Protein AF-A0A660U1U7-F1 (afdb_monomer_lite)

Sequence (96 aa):
NLINERKIPIVIFPEGTYYPDKIGPPRPGLIQMILKYQKEKEKFIPFIPVGIKYKKGKPRESIMINIGLPISINDKIKETSFVNKIMQEIAKLSNL

Radius of gyration: 15.08 Å; chains: 1; bounding box: 34×30×42 Å

Structure (mmCIF, N/CA/C/O backbone):
data_AF-A0A660U1U7-F1
#
_entry.id   AF-A0A660U1U7-F1
#
loop_
_atom_site.group_PDB
_atom_site.id
_atom_site.type_symbol
_atom_site.label_atom_id
_atom_site.label_alt_id
_atom_site.label_comp_id
_atom_site.label_asym_id
_atom_site.label_entity_id
_atom_site.label_seq_id
_atom_site.pdbx_PDB_ins_code
_atom_site.Cartn_x
_atom_site.Cartn_y
_atom_site.Cartn_z
_atom_site.occupancy
_atom_site.B_iso_or_equiv
_atom_site.auth_seq_id
_atom_site.auth_comp_id
_atom_site.auth_asym_id
_atom_site.auth_atom_id
_atom_site.pdbx_PDB_model_num
ATOM 1 N N . ASN A 1 1 ? -4.530 -22.303 -13.390 1.00 48.31 1 ASN A N 1
ATOM 2 C CA . ASN A 1 1 ? -4.132 -20.904 -13.106 1.00 48.31 1 ASN A CA 1
ATOM 3 C C . ASN A 1 1 ? -5.387 -20.088 -12.808 1.00 48.31 1 ASN A C 1
ATOM 5 O O . ASN A 1 1 ? -6.010 -19.596 -13.738 1.00 48.31 1 ASN A O 1
ATOM 9 N N . LEU A 1 2 ? -5.792 -19.974 -11.536 1.00 45.81 2 LEU A N 1
ATOM 10 C CA . LEU A 1 2 ? -7.043 -19.302 -11.115 1.00 45.81 2 LEU A CA 1
ATOM 11 C C . LEU A 1 2 ? -7.117 -17.808 -11.497 1.00 45.81 2 LEU A C 1
ATOM 13 O O . LEU A 1 2 ? -8.184 -17.212 -11.466 1.00 45.81 2 LEU A O 1
ATOM 17 N N . ILE A 1 3 ? -5.986 -17.229 -11.906 1.00 55.06 3 ILE A N 1
ATOM 18 C CA . ILE A 1 3 ? -5.836 -15.829 -12.317 1.00 55.06 3 ILE A CA 1
ATOM 19 C C . ILE A 1 3 ? -6.197 -15.609 -13.806 1.00 55.06 3 ILE A C 1
ATOM 21 O O . ILE A 1 3 ? -6.363 -14.470 -14.230 1.00 55.06 3 ILE A O 1
ATOM 25 N N . A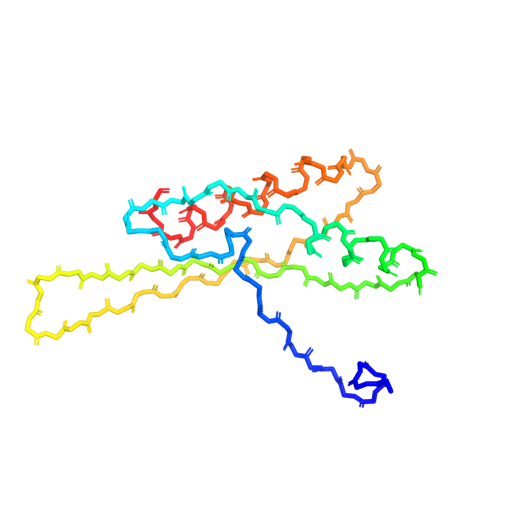SN A 1 4 ? -6.328 -16.665 -14.625 1.00 52.38 4 ASN A N 1
ATOM 26 C CA . ASN A 1 4 ? -6.382 -16.502 -16.087 1.00 52.38 4 ASN A CA 1
ATOM 27 C C . ASN A 1 4 ? -7.784 -16.433 -16.720 1.00 52.38 4 ASN A C 1
ATOM 29 O O . ASN A 1 4 ? -7.865 -15.986 -17.858 1.00 52.38 4 ASN A O 1
ATOM 33 N N . GLU A 1 5 ? -8.867 -16.792 -16.023 1.00 54.94 5 GLU A N 1
ATOM 34 C CA . GLU A 1 5 ? -10.224 -16.786 -16.623 1.00 54.94 5 GLU A CA 1
ATOM 35 C C . GLU A 1 5 ? -11.244 -15.905 -15.885 1.00 54.94 5 GLU A C 1
ATOM 37 O O . GLU A 1 5 ? -12.268 -15.527 -16.449 1.00 54.94 5 GLU A O 1
ATOM 42 N N . ARG A 1 6 ? -10.957 -15.500 -14.640 1.00 57.44 6 ARG A N 1
ATOM 43 C CA . ARG A 1 6 ? -11.770 -14.545 -13.874 1.00 57.44 6 ARG A CA 1
ATOM 44 C C . ARG A 1 6 ? -10.859 -13.486 -13.265 1.00 57.44 6 ARG A C 1
ATOM 46 O O . ARG A 1 6 ? -9.862 -13.814 -12.629 1.00 57.44 6 ARG A O 1
ATOM 53 N N . LYS A 1 7 ? -11.201 -12.208 -13.449 1.00 70.94 7 LYS A N 1
ATOM 54 C CA . LYS A 1 7 ? -10.537 -11.086 -12.766 1.00 70.94 7 LYS A CA 1
ATOM 55 C C . LYS A 1 7 ? -10.922 -11.126 -11.282 1.00 70.94 7 LYS A C 1
ATOM 57 O O . LYS A 1 7 ? -11.904 -10.509 -10.886 1.00 70.94 7 LYS A O 1
ATOM 62 N N . ILE A 1 8 ? -10.198 -11.911 -10.486 1.00 82.75 8 ILE A N 1
ATOM 63 C CA . ILE A 1 8 ? -10.437 -12.051 -9.045 1.00 82.75 8 ILE A CA 1
ATOM 64 C C . ILE A 1 8 ? -9.651 -10.955 -8.312 1.00 82.75 8 ILE A C 1
ATOM 66 O O . ILE A 1 8 ? -8.430 -10.885 -8.480 1.00 82.75 8 ILE A O 1
ATOM 70 N N . PRO A 1 9 ? -10.307 -10.100 -7.507 1.00 84.88 9 PRO A N 1
ATOM 71 C CA . PRO A 1 9 ? -9.598 -9.151 -6.662 1.00 84.88 9 PRO A CA 1
ATOM 72 C C . PRO A 1 9 ? -8.834 -9.897 -5.562 1.00 84.88 9 PRO A C 1
ATOM 74 O O . PRO A 1 9 ? -9.360 -10.816 -4.935 1.00 84.88 9 PRO A O 1
ATOM 77 N N . ILE A 1 10 ? -7.592 -9.484 -5.317 1.00 89.62 10 ILE A N 1
ATOM 78 C CA . ILE A 1 10 ? -6.747 -10.015 -4.245 1.00 89.62 10 ILE A CA 1
ATOM 79 C C . ILE A 1 10 ? -6.604 -8.921 -3.189 1.00 89.62 10 ILE A C 1
ATOM 81 O O . ILE A 1 10 ? -6.224 -7.797 -3.513 1.00 89.62 10 ILE A O 1
ATOM 85 N N . VAL A 1 11 ? -6.903 -9.251 -1.933 1.00 91.75 11 VAL A N 1
ATOM 86 C CA . VAL A 1 11 ? -6.717 -8.350 -0.788 1.00 91.75 11 VAL A CA 1
ATOM 87 C C . VAL A 1 11 ? -5.425 -8.723 -0.074 1.00 91.75 11 VAL A C 1
ATOM 89 O O . VAL A 1 11 ? -5.182 -9.896 0.203 1.00 91.75 11 VAL A O 1
ATOM 92 N N . ILE A 1 12 ? -4.590 -7.725 0.213 1.00 92.00 12 ILE A N 1
ATOM 93 C CA . ILE A 1 12 ? -3.287 -7.903 0.858 1.00 92.00 12 ILE A CA 1
ATOM 94 C C . ILE A 1 12 ? -3.192 -6.925 2.021 1.00 92.00 12 ILE A C 1
ATOM 96 O O . ILE A 1 12 ? -3.437 -5.736 1.845 1.00 92.00 12 ILE A O 1
ATOM 100 N N . PHE A 1 13 ? -2.782 -7.432 3.181 1.00 91.94 13 PHE A N 1
ATOM 101 C CA . PHE A 1 13 ? -2.391 -6.618 4.327 1.00 91.94 13 PHE A CA 1
ATOM 102 C C . PHE A 1 13 ? -0.868 -6.474 4.297 1.00 91.94 13 PHE A C 1
ATOM 104 O O . PHE A 1 13 ? -0.174 -7.452 4.600 1.00 91.94 13 PHE A O 1
ATOM 111 N N . PRO A 1 14 ? -0.322 -5.323 3.866 1.00 90.88 14 PRO A N 1
ATOM 112 C CA . PRO A 1 14 ? 1.115 -5.170 3.660 1.00 90.88 14 PRO A CA 1
ATOM 113 C C . PRO A 1 14 ? 1.922 -5.331 4.950 1.00 90.88 14 PRO A C 1
ATOM 115 O O . PRO A 1 14 ? 3.094 -5.672 4.887 1.00 90.88 14 PRO A O 1
ATOM 118 N N . GLU A 1 15 ? 1.319 -5.161 6.120 1.00 90.88 15 GLU A N 1
ATOM 119 C CA . GLU A 1 15 ? 1.930 -5.393 7.428 1.00 90.88 15 GLU A CA 1
ATOM 120 C C . GLU A 1 15 ? 2.027 -6.890 7.788 1.00 90.88 15 GLU A C 1
ATOM 122 O O . GLU A 1 15 ? 2.838 -7.297 8.627 1.00 90.88 15 GLU A O 1
ATOM 127 N N . GLY A 1 16 ? 1.192 -7.729 7.164 1.00 87.56 16 GLY A N 1
ATOM 128 C CA . GLY A 1 16 ? 1.060 -9.165 7.434 1.00 87.56 16 GLY A CA 1
ATOM 129 C C . GLY A 1 16 ? 0.405 -9.519 8.774 1.00 87.56 16 GLY A C 1
ATOM 130 O O . GLY A 1 16 ? 0.306 -10.699 9.100 1.00 87.56 16 GLY A O 1
ATOM 131 N N . THR A 1 17 ? -0.012 -8.526 9.562 1.00 87.19 17 THR A N 1
ATOM 132 C CA . THR A 1 17 ? -0.741 -8.691 10.827 1.00 87.19 17 THR A CA 1
ATOM 133 C C . THR A 1 17 ? -1.460 -7.391 11.204 1.00 87.19 17 THR A C 1
ATOM 135 O O . THR A 1 17 ? -1.215 -6.344 10.605 1.00 87.19 17 THR A O 1
ATOM 138 N N . TYR A 1 18 ? -2.345 -7.450 12.198 1.00 83.00 18 TYR A N 1
ATOM 139 C CA . TYR A 1 18 ? -3.069 -6.291 12.710 1.00 83.00 18 TYR A CA 1
ATOM 140 C C . TYR A 1 18 ? -2.222 -5.480 13.698 1.00 83.00 18 TYR A C 1
ATOM 142 O O . TYR A 1 18 ? -1.679 -6.022 14.663 1.00 83.00 18 TYR A O 1
ATO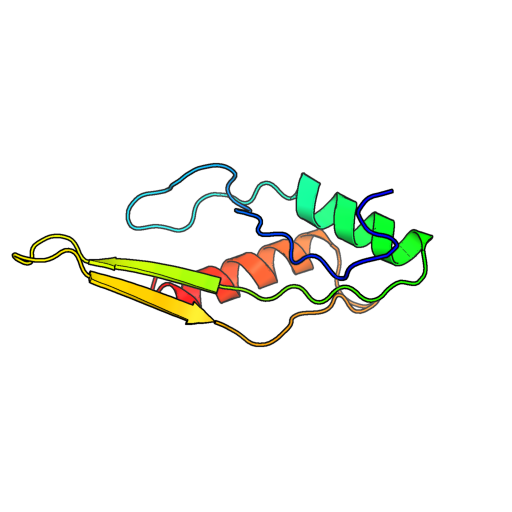M 150 N N . TYR A 1 19 ? -2.168 -4.164 13.487 1.00 85.31 19 TYR A N 1
ATOM 151 C CA . TYR A 1 19 ? -1.542 -3.206 14.394 1.00 85.31 19 TYR A CA 1
ATOM 152 C C . TYR A 1 19 ? -2.616 -2.275 14.981 1.00 85.31 19 TYR A C 1
ATOM 154 O O . TYR A 1 19 ? -3.218 -1.499 14.240 1.00 85.31 19 TYR A O 1
ATOM 162 N N . PRO A 1 20 ? -2.887 -2.333 16.300 1.00 81.44 20 PRO A N 1
ATOM 163 C CA . PRO A 1 20 ? -3.864 -1.448 16.924 1.00 81.44 20 PRO A CA 1
ATOM 164 C C . PRO A 1 20 ? -3.430 0.016 16.837 1.00 81.44 20 PRO A C 1
ATOM 166 O O . PRO A 1 20 ? -2.321 0.351 17.253 1.00 81.44 20 PRO A O 1
ATOM 169 N N . ASP A 1 21 ? -4.324 0.864 16.325 1.00 83.88 21 ASP A N 1
ATOM 170 C CA . ASP A 1 21 ? -4.216 2.330 16.347 1.00 83.88 21 ASP A CA 1
ATOM 171 C C . ASP A 1 21 ? -2.929 2.898 15.708 1.00 83.88 21 ASP A C 1
ATOM 173 O O . ASP A 1 21 ? -2.516 4.014 16.018 1.00 83.88 21 ASP A O 1
ATOM 177 N N . LYS A 1 22 ? -2.285 2.143 14.804 1.00 88.75 22 LYS A N 1
ATOM 178 C CA . LYS A 1 22 ? -1.110 2.579 14.033 1.00 88.75 22 LYS A CA 1
ATOM 179 C C . LYS A 1 22 ? -0.918 1.756 12.763 1.00 88.75 22 LYS A C 1
ATOM 181 O O . LYS A 1 22 ? -1.386 0.625 12.670 1.00 88.75 22 LYS A O 1
ATOM 186 N N . ILE A 1 23 ? -0.139 2.294 11.831 1.00 90.88 23 ILE A N 1
ATOM 187 C CA . ILE A 1 23 ? 0.360 1.543 10.677 1.00 90.88 23 ILE A CA 1
ATOM 188 C C . ILE A 1 23 ? 1.599 0.738 11.085 1.00 90.88 23 ILE A C 1
ATOM 190 O O . ILE A 1 23 ? 2.528 1.261 11.706 1.00 90.88 23 ILE A O 1
ATOM 194 N N . GLY A 1 24 ? 1.589 -0.558 10.779 1.00 90.75 24 GLY A N 1
ATOM 195 C CA . GLY A 1 24 ? 2.718 -1.451 11.027 1.00 90.75 24 GLY A CA 1
ATOM 196 C C . GLY A 1 24 ? 3.852 -1.274 10.013 1.00 90.75 24 GLY A C 1
ATOM 197 O O . GLY A 1 24 ? 3.672 -0.640 8.972 1.00 90.75 24 GLY A O 1
ATOM 198 N N . PRO A 1 25 ? 5.039 -1.848 10.276 1.00 91.75 25 PRO A N 1
ATOM 199 C CA . PRO A 1 25 ? 6.101 -1.889 9.282 1.00 91.75 25 PRO A CA 1
ATOM 200 C C . PRO A 1 25 ? 5.648 -2.687 8.046 1.00 91.75 25 PRO A C 1
ATOM 202 O O . PRO A 1 25 ? 5.019 -3.741 8.192 1.00 91.75 25 PRO A O 1
ATOM 205 N N . PRO A 1 26 ? 5.991 -2.238 6.828 1.00 91.31 26 PRO A N 1
ATOM 206 C CA . PRO A 1 26 ? 5.656 -2.977 5.622 1.00 91.31 26 PRO A CA 1
ATOM 207 C C . PRO A 1 26 ? 6.447 -4.286 5.522 1.00 91.31 26 PRO A C 1
ATOM 209 O O . PRO A 1 26 ? 7.645 -4.341 5.803 1.00 91.31 26 PRO A O 1
ATOM 212 N N . ARG A 1 27 ? 5.791 -5.325 5.007 1.00 91.56 27 ARG A N 1
ATOM 213 C CA . ARG A 1 27 ? 6.388 -6.563 4.498 1.00 91.56 27 ARG A CA 1
ATOM 214 C C . ARG A 1 27 ? 6.345 -6.521 2.966 1.00 91.56 27 ARG A C 1
ATOM 216 O O . ARG A 1 27 ? 5.358 -6.939 2.359 1.00 91.56 27 ARG A O 1
ATOM 223 N N . PRO A 1 28 ? 7.400 -6.014 2.304 1.00 89.31 28 PRO A N 1
ATOM 224 C CA . PRO A 1 28 ? 7.344 -5.660 0.886 1.00 89.31 28 PRO A CA 1
ATOM 225 C C . PRO A 1 28 ? 7.243 -6.866 -0.057 1.00 89.31 28 PRO A C 1
ATOM 227 O O . PRO A 1 28 ? 6.843 -6.689 -1.203 1.00 89.31 28 PRO A O 1
ATOM 230 N N . GLY A 1 29 ? 7.569 -8.079 0.405 1.00 90.50 29 GLY A N 1
ATOM 231 C CA . GLY A 1 29 ? 7.744 -9.257 -0.450 1.00 90.50 29 GLY A CA 1
ATOM 232 C C . GLY A 1 29 ? 6.555 -9.576 -1.362 1.00 90.50 29 GLY A C 1
ATOM 233 O O . GLY A 1 29 ? 6.760 -9.844 -2.542 1.00 90.50 29 GLY A O 1
ATOM 234 N N . LEU A 1 30 ? 5.312 -9.491 -0.869 1.00 90.25 30 LEU A N 1
ATOM 235 C CA . LEU A 1 30 ? 4.127 -9.744 -1.705 1.00 90.25 30 LEU A CA 1
ATOM 236 C C . LEU A 1 30 ? 3.917 -8.655 -2.763 1.00 90.25 30 LEU A C 1
ATOM 238 O O . LEU A 1 30 ? 3.629 -8.971 -3.916 1.00 90.25 30 LEU A O 1
ATOM 242 N N . ILE A 1 31 ? 4.098 -7.383 -2.394 1.00 90.88 31 ILE A N 1
ATOM 243 C CA . ILE A 1 31 ? 3.997 -6.262 -3.337 1.00 90.88 31 ILE A CA 1
ATOM 244 C C . ILE A 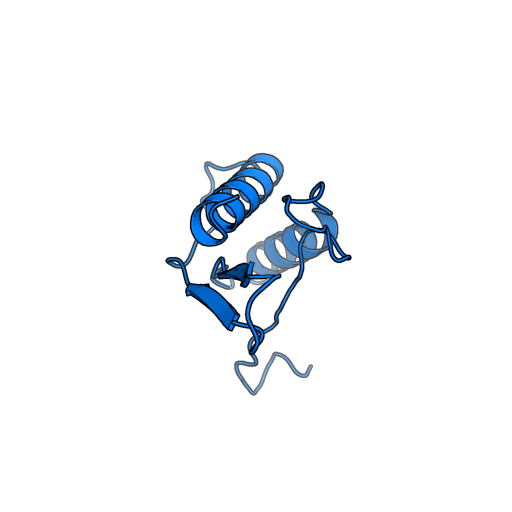1 31 ? 5.089 -6.397 -4.404 1.00 90.88 31 ILE A C 1
ATOM 246 O O . ILE A 1 31 ? 4.785 -6.340 -5.590 1.00 90.88 31 ILE A O 1
ATOM 250 N N . GLN A 1 32 ? 6.335 -6.660 -4.005 1.00 90.62 32 GLN A N 1
ATOM 251 C CA . GLN A 1 32 ? 7.464 -6.887 -4.915 1.00 90.62 32 GLN A CA 1
ATOM 252 C C . GLN A 1 32 ? 7.224 -8.075 -5.851 1.00 90.62 32 GLN A C 1
ATOM 254 O O . GLN A 1 32 ? 7.484 -7.979 -7.046 1.00 90.62 32 GLN A O 1
ATOM 259 N N . MET A 1 33 ? 6.668 -9.178 -5.344 1.00 90.44 33 MET A N 1
ATOM 260 C CA . MET A 1 33 ? 6.325 -10.343 -6.159 1.00 90.44 33 MET A CA 1
ATOM 261 C C . MET A 1 33 ? 5.279 -10.0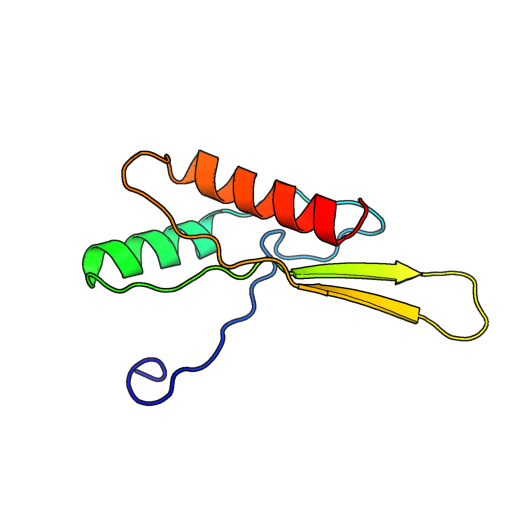02 -7.229 1.00 90.44 33 MET A C 1
ATOM 263 O O . MET A 1 33 ? 5.424 -10.416 -8.379 1.00 90.44 33 MET A O 1
ATOM 267 N N . ILE A 1 34 ? 4.258 -9.210 -6.885 1.00 90.25 34 ILE A N 1
ATOM 268 C CA . ILE A 1 34 ? 3.251 -8.740 -7.848 1.00 90.25 34 ILE A CA 1
ATOM 269 C C . ILE A 1 34 ? 3.882 -7.792 -8.866 1.00 90.25 34 ILE A C 1
ATOM 271 O O . ILE A 1 34 ? 3.650 -7.952 -10.060 1.00 90.25 34 ILE A O 1
ATOM 275 N N . LEU A 1 35 ? 4.712 -6.842 -8.428 1.00 88.94 35 LEU A N 1
ATOM 276 C CA . LEU A 1 35 ? 5.425 -5.924 -9.321 1.00 88.94 35 LEU A CA 1
ATOM 277 C C . LEU A 1 35 ? 6.308 -6.678 -10.324 1.00 88.94 35 LEU A C 1
ATOM 279 O O . LEU A 1 35 ? 6.249 -6.403 -11.52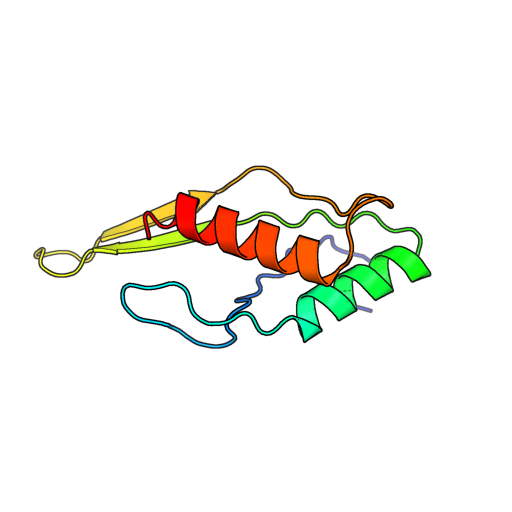3 1.00 88.94 35 LEU A O 1
ATOM 283 N N . LYS A 1 36 ? 7.063 -7.673 -9.853 1.00 89.19 36 LYS A N 1
ATOM 284 C CA . LYS A 1 36 ? 7.877 -8.551 -10.696 1.00 89.19 36 LYS A CA 1
ATOM 285 C C . LYS A 1 36 ? 7.016 -9.326 -11.695 1.00 89.19 36 LYS A C 1
ATOM 287 O O . LYS A 1 36 ? 7.321 -9.316 -12.882 1.00 89.19 36 LYS A O 1
ATOM 292 N N . TYR A 1 37 ? 5.911 -9.921 -11.243 1.00 88.75 37 TYR A N 1
ATOM 293 C CA . TYR A 1 37 ? 4.972 -10.629 -12.117 1.00 88.75 37 TYR A CA 1
ATOM 294 C C . TYR A 1 37 ? 4.386 -9.721 -13.207 1.00 88.75 37 TYR A C 1
ATOM 296 O O . TYR A 1 37 ? 4.320 -10.115 -14.369 1.00 88.75 37 TYR A O 1
ATOM 304 N N . GLN A 1 38 ? 3.985 -8.497 -12.852 1.00 88.19 38 GLN A N 1
ATOM 305 C CA . GLN A 1 38 ? 3.498 -7.505 -13.811 1.00 88.19 38 GLN A CA 1
ATOM 306 C C . GLN A 1 38 ? 4.539 -7.192 -14.882 1.00 88.19 38 GLN A C 1
ATOM 308 O O . GLN A 1 38 ? 4.204 -7.181 -16.064 1.00 88.19 38 GLN A O 1
ATOM 313 N N . LYS A 1 39 ? 5.795 -6.977 -14.470 1.00 87.06 39 LYS A N 1
ATOM 314 C CA . LYS A 1 39 ? 6.910 -6.690 -15.374 1.00 87.06 39 LYS A CA 1
ATOM 315 C C . LYS A 1 39 ? 7.192 -7.862 -16.314 1.00 87.06 39 LYS A C 1
ATOM 317 O O . LYS A 1 39 ? 7.307 -7.662 -17.513 1.00 87.06 39 LYS A O 1
ATOM 322 N N . GLU A 1 40 ? 7.266 -9.082 -15.785 1.00 90.12 40 GLU A N 1
ATOM 323 C CA . GLU A 1 40 ? 7.550 -10.296 -16.568 1.00 90.12 40 GLU A CA 1
ATOM 324 C C . GLU A 1 40 ? 6.430 -10.679 -17.540 1.00 90.12 40 GLU A C 1
ATOM 326 O O . GLU A 1 40 ? 6.676 -11.368 -18.528 1.00 90.12 40 GLU A O 1
ATOM 331 N N . LYS A 1 41 ? 5.185 -10.303 -17.235 1.00 87.88 41 LYS A N 1
ATOM 332 C CA . LYS A 1 41 ? 4.010 -10.634 -18.050 1.00 87.88 41 LYS A CA 1
ATOM 333 C C . LYS A 1 41 ? 3.466 -9.456 -18.847 1.00 87.88 41 LYS A C 1
ATOM 335 O O . LYS A 1 41 ? 2.421 -9.627 -19.468 1.00 87.88 41 LYS A O 1
ATOM 340 N N . GLU A 1 42 ? 4.124 -8.298 -18.790 1.00 86.06 42 GLU A N 1
ATOM 341 C CA . GLU A 1 42 ? 3.654 -7.038 -19.384 1.00 86.06 42 GLU A CA 1
ATOM 342 C C . GLU A 1 42 ? 2.179 -6.751 -19.037 1.00 86.06 42 GLU A C 1
ATOM 344 O O . GLU A 1 42 ? 1.376 -6.309 -19.858 1.00 86.06 42 GLU A O 1
ATOM 349 N N . LYS A 1 43 ? 1.791 -7.052 -17.789 1.00 84.38 43 LYS A N 1
ATOM 350 C CA . LYS A 1 43 ? 0.419 -6.896 -17.294 1.00 84.38 43 LYS A CA 1
ATOM 351 C C . LYS A 1 43 ? 0.308 -5.708 -16.357 1.00 84.38 43 LYS A C 1
ATOM 353 O O . LYS A 1 43 ? 1.100 -5.556 -15.433 1.00 84.38 43 LYS A O 1
ATOM 358 N N . PHE A 1 44 ? -0.763 -4.943 -16.530 1.00 85.81 44 PHE A N 1
ATOM 359 C CA . PHE A 1 44 ? -1.157 -3.897 -15.597 1.00 85.81 44 PHE A CA 1
ATOM 360 C C . PHE A 1 44 ? -2.127 -4.439 -14.536 1.00 85.81 44 PHE A C 1
ATOM 362 O O . PHE A 1 44 ? -3.212 -4.923 -14.862 1.00 85.81 44 PHE A O 1
ATOM 369 N N . ILE A 1 45 ? -1.744 -4.336 -13.266 1.00 88.12 45 ILE A N 1
ATOM 370 C CA . ILE A 1 45 ? -2.525 -4.689 -12.076 1.00 88.12 45 ILE A CA 1
ATOM 371 C C . ILE A 1 45 ? -2.513 -3.469 -11.132 1.00 88.12 45 ILE A C 1
ATOM 373 O O . ILE A 1 45 ? -1.508 -3.182 -10.478 1.00 88.12 45 ILE A O 1
ATOM 377 N N . PRO A 1 46 ? -3.617 -2.710 -11.042 1.00 89.75 46 PRO A N 1
ATOM 378 C CA . PRO A 1 46 ? -3.667 -1.549 -10.164 1.00 89.75 46 PRO A CA 1
ATOM 379 C C . PRO A 1 46 ? -3.625 -1.966 -8.689 1.00 89.75 46 PRO A C 1
ATOM 381 O O . PRO A 1 46 ? -4.339 -2.883 -8.280 1.00 89.75 46 PRO A O 1
ATOM 384 N N . PHE A 1 47 ? -2.858 -1.242 -7.871 1.00 93.25 47 PHE A N 1
ATOM 385 C CA . PHE A 1 47 ? -2.945 -1.344 -6.414 1.00 93.25 47 PHE A CA 1
ATOM 386 C C . PHE A 1 47 ? -3.969 -0.328 -5.912 1.00 93.25 47 PHE A C 1
ATOM 388 O O . PHE A 1 47 ? -3.802 0.868 -6.131 1.00 93.25 47 PHE A O 1
ATOM 395 N N . ILE A 1 48 ? -5.027 -0.784 -5.244 1.00 95.19 48 ILE A N 1
ATOM 396 C CA . ILE A 1 48 ? -6.054 0.095 -4.669 1.00 95.19 48 ILE A CA 1
ATOM 397 C C . ILE A 1 48 ? -5.806 0.172 -3.156 1.00 95.19 48 ILE A C 1
ATOM 399 O O . ILE A 1 48 ? -6.035 -0.824 -2.467 1.00 95.19 48 ILE A O 1
ATOM 403 N N . PRO A 1 49 ? -5.305 1.302 -2.624 1.00 95.75 49 PRO A N 1
ATOM 404 C CA . PRO A 1 49 ? -5.081 1.450 -1.195 1.00 95.75 49 PRO A CA 1
ATOM 405 C C . PRO A 1 49 ? -6.427 1.567 -0.474 1.00 95.75 49 PRO A C 1
ATOM 407 O O . PRO A 1 49 ? -7.333 2.276 -0.917 1.00 95.75 49 PRO A O 1
ATOM 410 N N . VAL A 1 50 ? -6.553 0.869 0.649 1.00 95.88 50 VAL A N 1
ATOM 411 C CA . VAL A 1 50 ? -7.753 0.884 1.487 1.00 95.88 50 VAL A CA 1
ATOM 412 C C . VAL A 1 50 ? -7.324 1.173 2.915 1.00 95.88 50 VAL A C 1
ATOM 414 O O . VAL A 1 50 ? -6.510 0.443 3.474 1.00 95.88 50 VAL A O 1
ATOM 417 N N . GLY A 1 51 ? -7.864 2.243 3.491 1.00 94.75 51 GLY A N 1
ATOM 418 C CA . GLY A 1 51 ? -7.689 2.566 4.899 1.00 94.75 51 GLY A CA 1
ATOM 419 C C . GLY A 1 51 ? -8.878 2.096 5.723 1.00 94.75 51 GLY A C 1
ATOM 420 O O . GLY A 1 51 ? -10.030 2.245 5.306 1.00 94.75 51 GLY A O 1
ATOM 421 N N . ILE A 1 52 ? -8.600 1.530 6.895 1.00 91.00 52 ILE A N 1
ATOM 422 C CA . ILE A 1 52 ? -9.610 0.979 7.801 1.00 91.00 52 ILE A CA 1
ATOM 423 C C . ILE A 1 52 ? -9.370 1.555 9.192 1.00 91.00 52 ILE A C 1
ATOM 425 O O . ILE A 1 52 ? -8.285 1.412 9.753 1.00 91.00 52 ILE A O 1
ATOM 429 N N . LYS A 1 53 ? -10.397 2.182 9.772 1.00 89.25 53 LYS A N 1
ATOM 430 C CA . LYS A 1 53 ? -10.365 2.691 11.145 1.00 89.25 53 LYS A CA 1
ATOM 431 C C . LYS A 1 53 ? -11.479 2.077 11.973 1.00 89.25 53 LYS A C 1
ATOM 433 O O . LYS A 1 53 ? -12.661 2.305 11.711 1.00 89.25 53 LYS A O 1
ATOM 438 N N . TYR A 1 54 ? -11.087 1.356 13.014 1.00 84.19 54 TYR A N 1
ATOM 439 C CA . TYR A 1 54 ? -11.993 0.835 14.030 1.00 84.19 54 TYR A CA 1
ATOM 440 C C . TYR A 1 54 ? -12.176 1.891 15.124 1.00 84.19 54 TYR A C 1
ATOM 442 O O . TYR A 1 54 ? -11.202 2.345 15.720 1.00 84.19 54 TYR A O 1
ATOM 450 N N . LYS A 1 55 ? -13.414 2.307 15.407 1.00 80.69 55 LYS A N 1
ATOM 451 C CA . LYS A 1 55 ? -13.709 3.193 16.543 1.00 80.69 55 LYS A CA 1
ATOM 452 C C . LYS A 1 55 ? -14.128 2.356 17.749 1.00 80.69 55 LYS A C 1
ATOM 454 O O . LYS A 1 55 ? -15.232 1.814 17.769 1.00 80.69 55 LYS A O 1
ATOM 459 N N . LYS A 1 56 ? -13.259 2.290 18.759 1.00 72.38 56 LYS A N 1
ATOM 460 C CA . LYS A 1 56 ? -13.554 1.682 20.066 1.00 72.38 56 LYS A CA 1
ATOM 461 C C . LYS A 1 56 ? -14.300 2.684 20.965 1.00 72.38 56 LYS A C 1
ATOM 463 O O . LYS A 1 56 ? -14.096 3.888 20.837 1.00 72.38 56 LYS A O 1
ATOM 468 N N . GLY A 1 57 ? -15.159 2.200 21.868 1.00 66.81 57 GLY A N 1
ATOM 469 C CA . GLY A 1 57 ? -15.769 3.027 22.929 1.00 66.81 57 GLY A CA 1
ATOM 470 C C . GLY A 1 57 ? -17.182 3.580 22.676 1.00 66.81 57 GLY A C 1
ATOM 471 O O . GLY A 1 57 ? -17.616 4.472 23.399 1.00 66.81 57 GLY A O 1
ATOM 472 N N . LYS A 1 58 ? -17.925 3.067 21.686 1.00 64.94 58 LYS A N 1
ATOM 473 C CA . LYS A 1 58 ? -19.374 3.318 21.527 1.00 64.94 58 LYS A CA 1
ATOM 474 C C . LYS A 1 58 ? -20.167 2.015 21.712 1.00 64.94 58 LYS A C 1
ATOM 476 O O . LYS A 1 58 ? -19.601 0.954 21.470 1.00 64.94 58 LYS A O 1
ATOM 481 N N . PRO A 1 59 ? -21.469 2.065 22.074 1.00 69.75 59 PRO A N 1
ATOM 482 C CA . PRO A 1 59 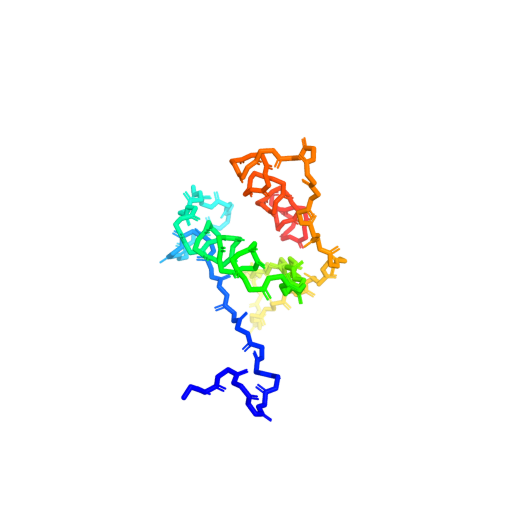? -22.299 0.865 22.274 1.00 69.75 59 PRO A CA 1
ATOM 483 C C . PRO A 1 59 ? -22.461 -0.011 21.018 1.00 69.75 59 PRO A C 1
ATOM 485 O O . PRO A 1 59 ? -22.941 -1.135 21.110 1.00 69.75 59 PRO A O 1
ATOM 488 N N . ARG A 1 60 ? -22.061 0.488 19.843 1.00 67.69 60 ARG A N 1
ATOM 489 C CA . ARG A 1 60 ? -21.872 -0.293 18.619 1.00 67.69 60 ARG A CA 1
ATOM 490 C C . ARG A 1 60 ? -20.487 0.005 18.065 1.00 67.69 60 ARG A C 1
ATOM 492 O O . ARG A 1 60 ? -20.139 1.178 17.894 1.00 67.69 60 ARG A O 1
ATOM 499 N N . GLU A 1 61 ? -19.721 -1.041 17.775 1.00 75.94 61 GLU A N 1
ATOM 500 C CA . GLU A 1 61 ? -18.492 -0.913 16.997 1.00 75.94 61 GLU A CA 1
ATOM 501 C C . GLU A 1 61 ? -18.826 -0.264 15.652 1.00 75.94 61 GLU A C 1
ATOM 503 O O . GLU A 1 61 ? -19.773 -0.653 14.969 1.00 75.94 61 GLU A O 1
ATOM 508 N N . SER A 1 62 ? -18.071 0.772 15.293 1.00 84.81 62 SER A N 1
ATOM 509 C CA . SER A 1 62 ? -18.186 1.400 13.979 1.00 84.81 62 SER A CA 1
ATOM 510 C C . SER A 1 62 ? -16.854 1.286 13.260 1.00 84.81 62 SER A C 1
ATOM 512 O O . SER A 1 62 ? -15.797 1.583 13.825 1.00 84.81 62 SER A O 1
ATOM 514 N N . ILE A 1 63 ? -16.926 0.830 12.014 1.00 87.25 63 ILE A N 1
ATOM 515 C CA . ILE A 1 63 ? -15.788 0.691 11.113 1.00 87.25 63 ILE A CA 1
ATOM 516 C C . ILE A 1 63 ? -15.929 1.779 10.055 1.00 87.25 63 ILE A C 1
ATOM 518 O O . ILE A 1 63 ? -16.991 1.937 9.455 1.00 87.25 63 ILE A O 1
ATOM 522 N N . MET A 1 64 ? -14.864 2.541 9.841 1.00 91.44 64 MET A N 1
ATOM 523 C CA . MET A 1 64 ? -14.743 3.450 8.709 1.00 91.44 64 MET A CA 1
ATOM 524 C C . MET A 1 64 ? -13.804 2.821 7.688 1.00 91.44 64 MET A C 1
ATOM 526 O O . MET A 1 64 ? -12.688 2.442 8.040 1.00 91.44 64 MET A O 1
ATOM 530 N N . ILE A 1 65 ? -14.264 2.716 6.444 1.00 93.38 65 ILE A N 1
ATOM 531 C CA . ILE A 1 65 ? -13.483 2.209 5.316 1.00 93.38 65 ILE A CA 1
ATOM 532 C C . ILE A 1 65 ? -13.377 3.340 4.298 1.00 93.38 65 ILE A C 1
ATOM 534 O O . ILE A 1 65 ? -14.399 3.827 3.820 1.00 93.38 65 ILE A O 1
ATOM 538 N N . ASN A 1 66 ? -12.152 3.741 3.968 1.00 96.44 66 ASN A N 1
ATOM 539 C CA . ASN A 1 66 ? -11.872 4.739 2.939 1.00 96.44 66 ASN A CA 1
ATOM 540 C C . ASN A 1 66 ? -11.063 4.080 1.818 1.00 96.44 66 ASN A C 1
ATOM 542 O O . ASN A 1 66 ? -9.999 3.511 2.064 1.00 96.44 66 ASN A O 1
ATOM 546 N N . ILE A 1 67 ? -11.570 4.153 0.589 1.00 96.50 67 ILE A N 1
ATOM 547 C CA . ILE A 1 67 ? -10.941 3.559 -0.596 1.00 96.50 67 ILE A CA 1
ATOM 548 C C . ILE A 1 67 ? -10.262 4.677 -1.385 1.00 96.50 67 ILE A C 1
ATOM 550 O O . ILE A 1 67 ? -10.904 5.669 -1.732 1.00 96.50 67 ILE A O 1
ATOM 554 N N . GLY A 1 68 ? -8.967 4.528 -1.646 1.00 95.88 68 GLY A N 1
ATOM 555 C CA . GLY A 1 68 ? -8.197 5.490 -2.424 1.00 95.88 68 GLY A CA 1
ATOM 556 C C . GLY A 1 68 ? -8.215 5.214 -3.923 1.00 95.88 68 GLY A C 1
ATOM 557 O O . GLY A 1 68 ? -8.782 4.236 -4.413 1.00 95.88 68 GLY A O 1
ATOM 558 N N . LEU A 1 69 ? -7.547 6.098 -4.661 1.00 94.56 69 LEU A N 1
ATOM 559 C CA . LEU A 1 69 ? -7.374 5.952 -6.103 1.00 94.56 69 LEU A CA 1
ATOM 560 C C . LEU A 1 69 ? -6.338 4.865 -6.433 1.00 94.56 69 LEU A C 1
ATOM 562 O O . LEU A 1 69 ? -5.386 4.680 -5.671 1.00 94.56 69 LEU A O 1
ATOM 566 N N . PRO A 1 70 ? -6.472 4.181 -7.585 1.00 93.00 70 PRO A N 1
ATOM 567 C CA . PRO A 1 70 ? -5.469 3.239 -8.064 1.00 93.00 70 PRO A CA 1
ATOM 568 C C . PRO A 1 70 ? -4.063 3.849 -8.119 1.00 93.00 70 PRO A C 1
ATOM 570 O O . PRO A 1 70 ? -3.855 4.918 -8.695 1.00 93.00 70 PRO A O 1
ATOM 573 N N . ILE A 1 71 ? -3.083 3.135 -7.569 1.00 90.44 71 ILE A N 1
ATOM 574 C CA . ILE A 1 71 ? -1.663 3.462 -7.648 1.00 90.44 71 ILE A CA 1
ATOM 575 C C . ILE A 1 71 ? -0.990 2.434 -8.558 1.00 90.44 71 ILE A C 1
ATOM 577 O O . ILE A 1 71 ? -1.079 1.224 -8.340 1.00 90.44 71 ILE A O 1
ATOM 581 N N . SER A 1 72 ? -0.288 2.921 -9.576 1.00 82.88 72 SER A N 1
ATOM 582 C CA . SER A 1 72 ? 0.536 2.107 -10.464 1.00 82.88 72 SER A CA 1
ATOM 583 C C . SER A 1 72 ? 2.011 2.427 -10.282 1.00 82.88 72 SER A C 1
ATOM 585 O O . SER A 1 72 ? 2.388 3.568 -9.989 1.00 82.88 72 SER A O 1
ATOM 587 N N . ILE A 1 73 ? 2.856 1.414 -10.462 1.00 80.00 73 ILE A N 1
ATOM 588 C CA . ILE A 1 73 ? 4.286 1.655 -10.605 1.00 80.00 73 ILE A CA 1
ATOM 589 C C . ILE A 1 73 ? 4.521 2.344 -11.952 1.00 80.00 73 ILE A C 1
ATOM 591 O O . ILE A 1 73 ? 3.851 2.041 -12.938 1.00 80.00 73 ILE A O 1
ATOM 595 N N . ASN A 1 74 ? 5.436 3.305 -11.979 1.00 71.88 74 ASN A N 1
ATOM 596 C CA . ASN A 1 74 ? 5.988 3.834 -13.217 1.00 71.88 74 ASN A CA 1
ATOM 597 C C . ASN A 1 74 ? 7.492 3.537 -13.221 1.00 71.88 74 ASN A C 1
ATOM 599 O O . ASN A 1 74 ? 8.083 3.348 -12.156 1.00 71.88 74 ASN A O 1
ATOM 603 N N . ASP A 1 75 ? 8.120 3.534 -14.395 1.00 58.84 75 ASP A N 1
ATOM 604 C CA . ASP A 1 75 ? 9.543 3.185 -14.548 1.00 58.84 75 ASP A CA 1
ATOM 605 C C . ASP A 1 75 ? 10.501 4.108 -13.769 1.00 58.84 75 ASP A C 1
ATOM 607 O O . ASP A 1 75 ? 11.688 3.822 -13.631 1.00 58.84 75 ASP A O 1
ATOM 611 N N . LYS A 1 76 ? 9.989 5.222 -13.228 1.00 61.22 76 LYS A N 1
ATOM 612 C CA . LYS A 1 76 ? 10.741 6.207 -12.445 1.00 61.22 76 LYS A CA 1
ATOM 613 C C . LYS A 1 76 ? 10.719 5.930 -10.937 1.00 61.22 76 LYS A C 1
ATOM 615 O O . LYS A 1 76 ? 11.469 6.570 -10.202 1.00 61.22 76 LYS A O 1
ATOM 620 N N . ILE A 1 77 ? 9.884 5.008 -10.452 1.00 67.94 77 ILE A N 1
ATOM 621 C CA . ILE A 1 77 ? 9.743 4.701 -9.023 1.00 67.94 77 ILE A CA 1
ATOM 622 C C . ILE A 1 77 ? 10.467 3.389 -8.705 1.00 67.94 77 ILE A C 1
ATOM 624 O O . ILE A 1 77 ? 10.119 2.326 -9.213 1.00 67.94 77 ILE A O 1
ATOM 628 N N . LYS A 1 78 ? 11.448 3.445 -7.794 1.00 76.06 78 LYS A N 1
ATOM 629 C CA . LYS A 1 78 ? 12.047 2.235 -7.204 1.00 76.06 78 LYS A CA 1
ATOM 630 C C . LYS A 1 78 ? 10.982 1.454 -6.428 1.00 76.06 78 LYS A C 1
ATOM 632 O O . LYS A 1 78 ? 10.190 2.058 -5.711 1.00 76.06 78 LYS A O 1
ATOM 637 N N . GLU A 1 79 ? 11.010 0.123 -6.475 1.00 74.44 79 GLU A N 1
ATOM 638 C CA . GLU A 1 79 ? 10.021 -0.733 -5.790 1.00 74.44 79 GLU A CA 1
ATOM 639 C C . GLU A 1 79 ? 9.872 -0.416 -4.292 1.00 74.44 79 GLU A C 1
ATOM 641 O O . GLU A 1 79 ? 8.764 -0.368 -3.764 1.00 74.44 79 GLU A O 1
ATOM 646 N N . THR A 1 80 ? 10.975 -0.124 -3.599 1.00 76.31 80 THR A N 1
ATOM 647 C CA . THR A 1 80 ? 10.953 0.285 -2.184 1.00 76.31 80 THR A CA 1
ATOM 648 C C . THR A 1 80 ? 10.231 1.617 -1.970 1.00 76.31 80 THR A C 1
ATOM 650 O O . THR A 1 80 ? 9.474 1.772 -1.013 1.00 76.31 80 THR A O 1
ATOM 653 N N . SER A 1 81 ? 10.398 2.568 -2.891 1.00 84.81 81 SER A N 1
ATOM 654 C CA . SER A 1 81 ? 9.664 3.836 -2.887 1.00 84.81 81 SER A CA 1
ATOM 655 C C . SER A 1 81 ? 8.175 3.627 -3.179 1.00 84.81 81 SER A C 1
ATOM 657 O O . SER A 1 81 ? 7.341 4.319 -2.597 1.00 84.81 81 SER A O 1
ATOM 659 N N . PHE A 1 82 ? 7.828 2.634 -4.004 1.00 90.19 82 PHE A N 1
ATOM 660 C CA . PHE A 1 82 ? 6.440 2.268 -4.281 1.00 90.19 82 PHE A CA 1
ATOM 661 C C . PHE A 1 82 ? 5.726 1.704 -3.048 1.00 90.19 82 PHE A C 1
ATOM 663 O O . PHE A 1 82 ? 4.625 2.146 -2.725 1.00 90.19 82 PHE A O 1
ATOM 670 N N . VAL A 1 83 ? 6.368 0.782 -2.321 1.00 91.31 83 VAL A N 1
ATOM 671 C CA . VAL A 1 83 ? 5.820 0.230 -1.070 1.00 91.31 83 VAL A CA 1
ATOM 672 C C . VAL A 1 83 ? 5.568 1.349 -0.062 1.00 91.31 83 VAL A C 1
ATOM 674 O O . VAL A 1 83 ? 4.464 1.456 0.461 1.00 91.31 83 VAL A O 1
ATOM 677 N N . ASN A 1 84 ? 6.542 2.238 0.150 1.00 90.88 84 ASN A N 1
ATOM 678 C CA . ASN A 1 84 ? 6.379 3.364 1.072 1.00 90.88 84 ASN A CA 1
ATOM 679 C C . ASN A 1 84 ? 5.221 4.287 0.669 1.00 90.88 84 ASN A C 1
ATOM 681 O O . ASN A 1 84 ? 4.458 4.715 1.531 1.00 90.88 84 ASN A O 1
ATOM 685 N N . LYS A 1 85 ? 5.047 4.549 -0.632 1.00 91.94 85 LYS A N 1
ATOM 686 C CA . LYS A 1 85 ? 3.918 5.332 -1.147 1.00 91.94 85 LYS A CA 1
ATOM 687 C C . LYS A 1 85 ? 2.571 4.668 -0.846 1.00 91.94 85 LYS A C 1
ATOM 689 O O . LYS A 1 85 ? 1.646 5.357 -0.428 1.00 91.94 85 LYS A O 1
ATOM 694 N N . ILE A 1 86 ? 2.458 3.348 -1.026 1.00 93.50 86 ILE A N 1
ATOM 695 C CA . ILE A 1 86 ? 1.243 2.599 -0.663 1.00 93.50 86 ILE A CA 1
ATOM 696 C C . ILE A 1 86 ? 0.960 2.741 0.834 1.00 93.50 86 ILE A C 1
ATOM 698 O O . ILE A 1 86 ? -0.160 3.080 1.205 1.00 93.50 86 ILE A O 1
ATOM 702 N N . MET A 1 87 ? 1.968 2.530 1.684 1.00 93.62 87 MET A N 1
ATOM 703 C CA . MET A 1 87 ? 1.802 2.620 3.139 1.00 93.62 87 MET A CA 1
ATOM 704 C C . MET A 1 87 ? 1.356 4.017 3.583 1.00 93.62 87 MET A C 1
ATOM 706 O O . MET A 1 87 ? 0.473 4.138 4.425 1.00 93.62 87 MET A O 1
ATOM 710 N N . GLN A 1 88 ? 1.931 5.073 2.999 1.00 93.75 88 GLN A N 1
ATOM 711 C CA . GLN A 1 88 ? 1.545 6.458 3.282 1.00 93.75 88 GLN A CA 1
ATOM 712 C C . GLN A 1 88 ? 0.093 6.745 2.887 1.00 93.75 88 GLN A C 1
ATOM 714 O O . GLN A 1 88 ? -0.633 7.387 3.645 1.00 93.75 88 GLN A O 1
ATOM 719 N N . GLU A 1 89 ? -0.353 6.248 1.731 1.00 95.81 89 GLU A N 1
ATOM 720 C CA . GLU A 1 89 ? -1.742 6.435 1.309 1.00 95.81 89 GLU A CA 1
ATOM 721 C C . GLU A 1 89 ? -2.709 5.646 2.208 1.00 95.81 89 GLU A C 1
ATOM 723 O O . GLU A 1 89 ? -3.747 6.174 2.600 1.00 95.81 89 GLU A O 1
ATOM 728 N N . ILE A 1 90 ? -2.350 4.423 2.618 1.00 95.44 90 ILE A N 1
ATOM 729 C CA . ILE A 1 90 ? -3.131 3.636 3.588 1.00 95.44 90 ILE A CA 1
ATOM 730 C C . ILE A 1 90 ? -3.227 4.360 4.938 1.00 95.44 90 ILE A C 1
ATOM 732 O O . ILE A 1 90 ? -4.317 4.413 5.509 1.00 95.44 90 ILE A O 1
ATOM 736 N N . ALA A 1 91 ? -2.132 4.946 5.436 1.00 94.56 91 ALA A N 1
ATOM 737 C CA . ALA A 1 91 ? -2.115 5.723 6.680 1.00 94.56 91 ALA A CA 1
ATOM 738 C C . ALA A 1 91 ? -3.111 6.889 6.621 1.00 94.56 91 ALA A C 1
ATOM 740 O O . ALA A 1 91 ? -4.039 6.981 7.429 1.00 94.56 91 ALA A O 1
ATOM 741 N N . LYS A 1 92 ? -3.000 7.698 5.560 1.00 95.56 92 LYS A N 1
ATOM 742 C CA . LYS A 1 92 ? -3.890 8.827 5.286 1.00 95.56 92 LYS A CA 1
ATOM 743 C C . LYS A 1 92 ? -5.357 8.395 5.232 1.00 95.56 92 LYS A C 1
ATOM 745 O O . LYS A 1 92 ? -6.195 8.998 5.897 1.00 95.56 92 LYS A O 1
ATOM 750 N N . LEU A 1 93 ? -5.676 7.333 4.488 1.00 96.31 93 LEU A N 1
ATOM 751 C CA . LEU A 1 93 ? -7.040 6.799 4.385 1.00 96.31 93 LEU A CA 1
ATOM 752 C C . LEU A 1 93 ? -7.545 6.219 5.715 1.00 96.31 93 LEU A C 1
ATOM 754 O O . LEU A 1 93 ? -8.742 6.267 5.999 1.00 96.31 93 LEU A O 1
ATOM 758 N N . SER A 1 94 ? -6.650 5.690 6.548 1.00 92.69 94 SER A N 1
ATOM 759 C CA . SER A 1 94 ? -6.982 5.155 7.874 1.00 92.69 94 SER A CA 1
ATOM 760 C C . SER A 1 94 ? -7.117 6.249 8.938 1.00 92.69 94 SER A C 1
ATOM 762 O O . SER A 1 94 ? -7.556 5.956 10.048 1.00 92.69 94 SER A O 1
ATOM 764 N N . ASN A 1 95 ? -6.806 7.513 8.618 1.00 90.44 95 ASN A N 1
ATOM 765 C CA . ASN A 1 95 ? -6.680 8.607 9.586 1.00 90.44 95 ASN A CA 1
ATOM 766 C C . ASN A 1 95 ? -5.761 8.216 10.763 1.00 90.44 95 ASN A C 1
ATOM 768 O O . ASN A 1 95 ? -6.180 8.328 11.929 1.00 90.44 95 ASN A O 1
ATOM 772 N N . LEU A 1 96 ? -4.578 7.689 10.423 1.00 83.19 96 LEU A N 1
ATOM 773 C CA . LEU A 1 96 ? -3.489 7.263 11.309 1.00 83.19 96 LEU A CA 1
ATOM 774 C C . LEU A 1 96 ? -2.165 7.914 10.894 1.00 83.19 96 LEU A C 1
ATOM 776 O O . LEU A 1 96 ? -2.011 8.213 9.688 1.00 83.19 96 LEU A O 1
#

pLDDT: mean 84.63, std 11.77, range [45.81, 96.5]

Secondary structure (DSSP, 8-state):
-TTSSS-------TTSS--TTSPPPP-THHHHHHHHHHHHTT----B--EEEEEE-SSSS-EEEEEE---B---TTS-HHHHHHHHHHHHHHHHT-

Foldseek 3Di:
DVVPPDPDDDDDDQQNDDDPPDQHDGPLVVVVVVVVVCVVVVHDDWDKAKAWEWDPDDPDIDIDIFIHDTDGDDPPADSVNSRVVSSVVNCVNNVD